Protein AF-A0A1E5UUU6-F1 (afdb_monomer)

Radius of gyration: 14.63 Å; Cα contacts (8 Å, |Δi|>4): 184; chains: 1; bounding box: 38×20×48 Å

Structure (mmCIF, N/CA/C/O backbone):
data_AF-A0A1E5UUU6-F1
#
_entry.id   AF-A0A1E5UUU6-F1
#
loop_
_atom_site.group_PDB
_atom_site.id
_atom_site.type_symbol
_atom_site.label_atom_id
_atom_site.label_alt_id
_atom_site.label_comp_id
_atom_site.label_asym_id
_atom_site.label_entity_id
_atom_site.label_seq_id
_atom_site.pdbx_PDB_ins_code
_atom_site.Cartn_x
_atom_site.Cartn_y
_atom_site.Cartn_z
_atom_site.occupancy
_atom_site.B_iso_or_equiv
_atom_site.auth_seq_id
_atom_site.auth_comp_id
_atom_site.auth_asym_id
_atom_site.auth_atom_id
_atom_site.pdbx_PDB_model_num
ATOM 1 N N . MET A 1 1 ? 3.608 9.737 10.965 1.00 66.00 1 MET A N 1
ATOM 2 C CA . MET A 1 1 ? 4.826 9.502 11.769 1.00 66.00 1 MET A CA 1
ATOM 3 C C . MET A 1 1 ? 5.904 8.878 10.889 1.00 66.00 1 MET A C 1
ATOM 5 O O . MET A 1 1 ? 5.593 7.893 10.228 1.00 66.00 1 MET A O 1
ATOM 9 N N . PRO A 1 2 ? 7.131 9.424 10.835 1.00 71.31 2 PRO A N 1
ATOM 10 C CA . PRO A 1 2 ? 8.241 8.809 10.104 1.00 71.31 2 PRO A CA 1
ATOM 11 C C . PRO A 1 2 ? 8.581 7.413 10.650 1.00 71.31 2 PRO A C 1
ATOM 13 O O . PRO A 1 2 ? 8.550 7.200 11.861 1.00 71.31 2 PRO A O 1
ATOM 16 N N . LEU A 1 3 ? 8.958 6.469 9.778 1.00 78.06 3 LEU A N 1
ATOM 17 C CA . LEU A 1 3 ? 9.253 5.076 10.162 1.00 78.06 3 LEU A CA 1
ATOM 18 C C . LEU A 1 3 ? 10.329 4.965 11.260 1.00 78.06 3 LEU A C 1
ATOM 20 O O . LEU A 1 3 ? 10.268 4.080 12.108 1.00 78.06 3 LEU A O 1
ATOM 24 N N . ARG A 1 4 ? 11.310 5.877 11.270 1.00 79.38 4 ARG A N 1
ATOM 25 C CA . ARG A 1 4 ? 12.380 5.898 12.278 1.00 79.38 4 ARG A CA 1
ATOM 26 C C . ARG A 1 4 ? 11.860 6.261 13.671 1.00 79.38 4 ARG A C 1
ATOM 28 O O . ARG A 1 4 ? 12.256 5.628 14.646 1.00 79.38 4 ARG A O 1
ATOM 35 N N . ASP A 1 5 ? 10.978 7.250 13.755 1.00 79.56 5 ASP A N 1
ATOM 36 C CA . ASP A 1 5 ? 10.387 7.683 15.023 1.00 79.56 5 ASP A CA 1
ATOM 37 C C . ASP A 1 5 ? 9.397 6.637 15.534 1.00 79.56 5 ASP A C 1
ATOM 39 O O . ASP A 1 5 ? 9.405 6.302 16.716 1.00 79.56 5 ASP A O 1
ATOM 43 N N . ALA A 1 6 ? 8.643 6.031 14.611 1.00 80.06 6 ALA A N 1
ATOM 44 C CA . ALA A 1 6 ? 7.803 4.877 14.890 1.00 80.06 6 ALA A CA 1
ATOM 45 C C . ALA A 1 6 ? 8.598 3.733 15.527 1.00 80.06 6 ALA A C 1
ATOM 47 O O . ALA A 1 6 ? 8.255 3.274 16.611 1.00 80.06 6 ALA A O 1
ATOM 48 N N . ALA A 1 7 ? 9.695 3.316 14.888 1.00 82.44 7 ALA A N 1
ATOM 49 C CA . ALA A 1 7 ? 10.538 2.238 15.390 1.00 82.44 7 ALA A CA 1
ATOM 50 C C . ALA A 1 7 ? 11.055 2.539 16.805 1.00 82.44 7 ALA A C 1
ATOM 52 O O . ALA A 1 7 ? 10.933 1.699 17.693 1.00 82.44 7 ALA A O 1
ATOM 53 N N . ARG A 1 8 ? 11.556 3.760 17.043 1.00 82.56 8 ARG A N 1
ATOM 54 C CA . ARG A 1 8 ? 12.039 4.183 18.368 1.00 82.56 8 ARG A CA 1
ATOM 55 C C . ARG A 1 8 ? 10.958 4.064 19.431 1.00 82.56 8 ARG A C 1
ATOM 57 O O . ARG A 1 8 ? 11.195 3.452 20.464 1.00 82.56 8 ARG A O 1
ATOM 64 N N . ALA A 1 9 ? 9.778 4.606 19.173 1.00 76.81 9 ALA A N 1
ATOM 65 C CA . ALA A 1 9 ? 8.715 4.608 20.162 1.00 76.81 9 ALA A CA 1
ATOM 66 C C . ALA A 1 9 ? 8.071 3.216 20.350 1.00 76.81 9 ALA A C 1
ATOM 68 O O . ALA A 1 9 ? 7.682 2.881 21.468 1.00 76.81 9 ALA A O 1
ATOM 69 N N . THR A 1 10 ? 8.069 2.345 19.328 1.00 82.38 10 THR A N 1
ATOM 70 C CA . THR A 1 10 ? 7.620 0.941 19.471 1.00 82.38 10 THR A CA 1
ATOM 71 C C . THR A 1 10 ? 8.528 0.117 20.385 1.00 82.38 10 THR A C 1
ATOM 73 O O . THR A 1 10 ? 8.039 -0.747 21.107 1.00 82.38 10 THR A O 1
ATOM 76 N N . CYS A 1 11 ? 9.835 0.406 20.410 1.00 83.19 11 CYS A N 1
ATOM 77 C CA . CYS A 1 11 ? 10.775 -0.265 21.311 1.00 83.19 11 CYS A CA 1
ATOM 78 C C . CYS A 1 11 ? 10.578 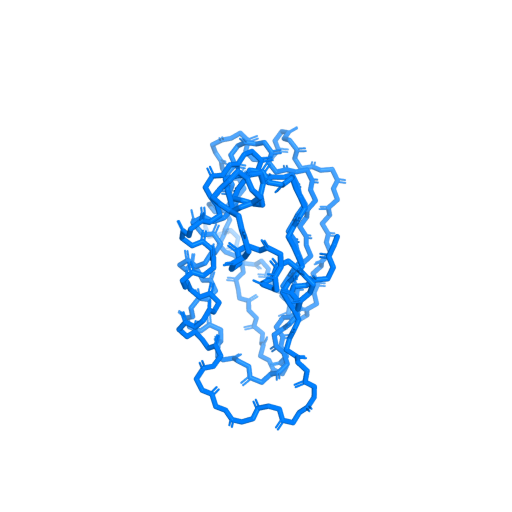0.129 22.781 1.00 83.19 11 CYS A C 1
ATOM 80 O O . CYS A 1 11 ? 11.000 -0.608 23.666 1.00 83.19 11 CYS A O 1
ATOM 82 N N . LEU A 1 12 ? 9.972 1.289 23.047 1.00 85.69 12 LEU A N 1
ATOM 83 C CA . LEU A 1 12 ? 9.836 1.839 24.397 1.00 85.69 12 LEU A CA 1
ATOM 84 C C . LEU A 1 12 ? 8.531 1.422 25.085 1.00 85.69 12 LEU A C 1
ATOM 86 O O . LEU A 1 12 ? 8.438 1.502 26.306 1.00 85.69 12 LEU A O 1
ATOM 90 N N . SER A 1 13 ? 7.511 1.001 24.331 1.00 90.44 13 SER A N 1
ATOM 91 C CA . SER A 1 13 ? 6.205 0.660 24.896 1.00 90.44 13 SER A CA 1
ATOM 92 C C . SER A 1 13 ? 5.419 -0.301 24.015 1.00 90.44 13 SER A C 1
ATOM 94 O O . SER A 1 13 ? 5.209 -0.061 22.825 1.00 90.44 13 SER A O 1
ATOM 96 N N . ARG A 1 14 ? 4.874 -1.352 24.637 1.00 88.62 14 ARG A N 1
ATOM 97 C CA . ARG A 1 14 ? 3.956 -2.282 23.970 1.00 88.62 14 ARG A CA 1
ATOM 98 C C . ARG A 1 14 ? 2.684 -1.582 23.491 1.00 88.62 14 ARG A C 1
ATOM 100 O O . ARG A 1 14 ? 2.230 -1.861 22.390 1.00 88.62 14 ARG A O 1
ATOM 107 N N . ALA A 1 15 ? 2.141 -0.644 24.269 1.00 89.75 15 ALA A N 1
ATOM 108 C CA . ALA A 1 15 ? 0.958 0.118 23.865 1.00 89.75 15 ALA A CA 1
ATOM 109 C C . ALA A 1 15 ? 1.236 0.961 22.611 1.00 89.75 15 ALA A C 1
ATOM 111 O O . ALA A 1 15 ? 0.402 1.043 21.710 1.00 89.75 15 ALA A O 1
ATOM 112 N N . PHE A 1 16 ? 2.439 1.532 22.519 1.00 86.81 16 PHE A N 1
ATOM 113 C CA . PHE A 1 16 ? 2.856 2.260 21.329 1.00 86.81 16 PHE A CA 1
ATOM 114 C C . PHE A 1 16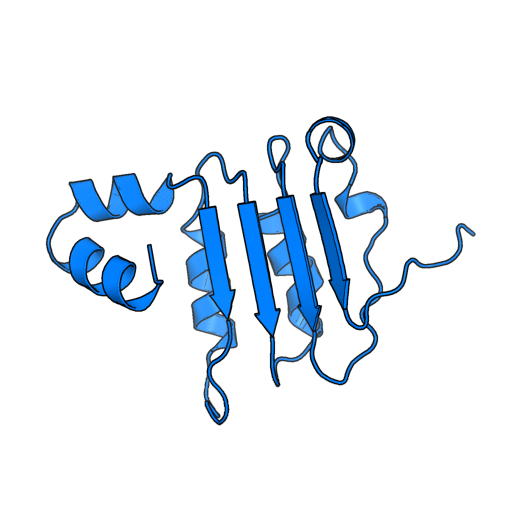 ? 3.044 1.330 20.125 1.00 86.81 16 PHE A C 1
ATOM 116 O O . PHE A 1 16 ? 2.635 1.679 19.021 1.00 86.81 16 PHE A O 1
ATOM 123 N N . LEU A 1 17 ? 3.621 0.138 20.322 1.00 87.25 17 LEU A N 1
ATOM 124 C CA . LEU A 1 17 ? 3.729 -0.868 19.264 1.00 87.25 17 LEU A CA 1
ATOM 125 C C . LEU A 1 17 ? 2.353 -1.248 18.701 1.00 87.25 17 LEU A C 1
ATOM 127 O O . LEU A 1 17 ? 2.179 -1.236 17.486 1.00 87.25 17 LEU A O 1
ATOM 131 N N . GLU A 1 18 ? 1.378 -1.539 19.563 1.00 88.56 18 GLU A N 1
ATOM 132 C CA . GLU A 1 18 ? 0.014 -1.881 19.137 1.00 88.56 18 GLU A CA 1
ATOM 133 C C . GLU A 1 18 ? -0.675 -0.708 18.422 1.00 88.56 18 GLU A C 1
ATOM 135 O O . GLU A 1 18 ? -1.253 -0.883 17.351 1.00 88.56 18 GLU A O 1
ATOM 140 N N . SER A 1 19 ? -0.535 0.516 18.944 1.00 87.62 19 SER A N 1
ATOM 141 C CA . SER A 1 19 ? -1.039 1.720 18.273 1.00 87.62 19 SER A CA 1
ATOM 142 C C . SER A 1 19 ? -0.404 1.916 16.893 1.00 87.62 19 SER A C 1
ATOM 144 O O . SER A 1 19 ? -1.103 2.225 15.928 1.00 87.62 19 SER A O 1
ATOM 146 N N . TRP A 1 20 ? 0.905 1.680 16.768 1.00 87.81 20 TRP A N 1
ATOM 147 C CA . TRP A 1 20 ? 1.601 1.781 15.492 1.00 87.81 20 TRP A CA 1
ATOM 148 C C . TRP A 1 20 ? 1.147 0.714 14.494 1.00 87.81 20 TRP A C 1
ATOM 150 O O . TRP A 1 20 ? 0.961 1.036 13.327 1.00 87.81 20 TRP A O 1
ATOM 160 N N . ARG A 1 21 ? 0.925 -0.534 14.925 1.00 88.31 21 ARG A N 1
ATOM 161 C CA . ARG A 1 21 ? 0.418 -1.618 14.060 1.00 88.31 21 ARG A CA 1
ATOM 162 C C . ARG A 1 21 ? -0.962 -1.328 13.467 1.00 88.31 21 ARG A C 1
ATOM 164 O O . ARG A 1 21 ? -1.265 -1.817 12.381 1.00 88.31 21 ARG A O 1
ATOM 171 N N . CYS A 1 22 ? -1.763 -0.527 14.167 1.00 87.44 22 CYS A N 1
ATOM 172 C CA . CYS A 1 22 ? -3.096 -0.098 13.746 1.00 87.44 22 CYS A CA 1
ATOM 173 C C . CYS A 1 22 ? -3.136 1.313 13.151 1.00 87.44 22 CYS A C 1
ATOM 175 O O . CYS A 1 22 ? -4.219 1.848 12.902 1.00 87.44 22 CYS A O 1
ATOM 177 N N . HIS A 1 23 ? -1.979 1.939 12.941 1.00 89.50 23 HIS A N 1
ATOM 178 C CA . HIS A 1 23 ? -1.928 3.295 12.426 1.00 89.50 23 HIS A CA 1
ATOM 179 C C . HIS A 1 23 ? -2.420 3.321 10.967 1.00 89.50 23 HIS A C 1
ATOM 181 O O . HIS A 1 23 ? -1.924 2.559 10.146 1.00 89.50 23 HIS A O 1
ATOM 187 N N . PRO A 1 24 ? -3.353 4.212 10.589 1.00 91.69 24 PRO A N 1
ATOM 188 C CA . PRO A 1 24 ? -3.998 4.161 9.274 1.00 91.69 24 PRO A CA 1
ATOM 189 C C . PRO A 1 24 ? -3.076 4.546 8.113 1.00 91.69 24 PRO A C 1
ATOM 191 O O . PRO A 1 24 ? -3.434 4.325 6.960 1.00 91.69 24 PRO A O 1
ATOM 194 N N . ASN A 1 25 ? -1.912 5.134 8.395 1.00 92.31 25 ASN A N 1
ATOM 195 C CA . ASN A 1 25 ? -0.993 5.632 7.374 1.00 92.31 25 ASN A CA 1
ATOM 196 C C . ASN A 1 25 ? 0.375 4.968 7.512 1.00 92.31 25 ASN A C 1
ATOM 198 O O . ASN A 1 25 ? 1.006 5.086 8.570 1.00 92.31 25 ASN A O 1
ATOM 202 N N . LEU A 1 26 ? 0.858 4.375 6.421 1.00 91.81 26 LEU A N 1
ATOM 203 C CA . LEU A 1 26 ? 2.168 3.748 6.321 1.00 91.81 26 LEU A CA 1
ATOM 204 C C . LEU A 1 26 ? 2.935 4.284 5.108 1.00 91.81 26 LEU A C 1
ATOM 206 O O . LEU A 1 26 ? 2.502 4.158 3.963 1.00 91.81 26 LEU A O 1
ATOM 210 N N . THR A 1 27 ? 4.118 4.842 5.361 1.00 90.62 27 THR A N 1
ATOM 211 C CA . THR A 1 27 ? 5.029 5.333 4.319 1.00 90.62 27 THR A CA 1
ATOM 212 C C . THR A 1 27 ? 6.354 4.593 4.416 1.00 90.62 27 THR A C 1
ATOM 214 O O . THR A 1 27 ? 7.094 4.760 5.387 1.00 90.62 27 THR A O 1
ATOM 217 N N . LEU A 1 28 ? 6.671 3.800 3.394 1.00 87.81 28 LEU A N 1
ATOM 218 C CA . LEU A 1 28 ? 7.931 3.078 3.257 1.00 87.81 28 LEU A CA 1
ATOM 219 C C . LEU A 1 28 ? 8.666 3.622 2.037 1.00 87.81 28 LEU A C 1
ATOM 221 O O . LEU A 1 28 ? 8.278 3.389 0.894 1.00 87.81 28 LEU A O 1
ATOM 225 N N . ARG A 1 29 ? 9.730 4.380 2.290 1.00 80.69 29 ARG A N 1
ATOM 226 C CA . ARG A 1 29 ? 10.611 4.908 1.251 1.00 80.69 29 ARG A CA 1
ATOM 227 C C . ARG A 1 29 ? 12.017 4.394 1.495 1.00 80.69 29 ARG A C 1
ATOM 229 O O . ARG A 1 29 ? 12.516 4.488 2.618 1.00 80.69 29 ARG A O 1
ATOM 236 N N . GLN A 1 30 ? 12.644 3.869 0.455 1.00 73.56 30 GLN A N 1
ATOM 237 C CA . GLN A 1 30 ? 14.061 3.554 0.494 1.00 73.56 30 GLN A CA 1
ATOM 238 C C . GLN A 1 30 ? 14.869 4.859 0.500 1.00 73.56 30 GLN A C 1
ATOM 240 O O . GLN A 1 30 ? 14.672 5.697 -0.377 1.00 73.56 30 GLN A O 1
ATOM 245 N N . PRO A 1 31 ? 15.757 5.074 1.484 1.00 63.31 31 PRO A N 1
ATOM 246 C CA . PRO A 1 31 ? 16.703 6.174 1.417 1.00 63.31 31 PRO A CA 1
ATOM 247 C C . PRO A 1 31 ? 17.762 5.889 0.341 1.00 63.31 31 PRO A C 1
ATOM 249 O O . PRO A 1 31 ? 18.243 4.759 0.212 1.00 63.31 31 PRO A O 1
ATOM 252 N N . ASN A 1 32 ? 18.131 6.925 -0.414 1.00 56.88 32 ASN A N 1
ATOM 253 C CA . ASN A 1 32 ? 19.146 6.855 -1.466 1.00 56.88 32 ASN A CA 1
ATOM 254 C C . ASN A 1 32 ? 20.442 6.210 -0.941 1.00 56.88 32 ASN A C 1
ATOM 256 O O . ASN A 1 32 ? 20.974 6.632 0.084 1.00 56.88 32 ASN A O 1
ATOM 260 N N . GLY A 1 33 ? 20.958 5.202 -1.651 1.00 54.53 33 GLY A N 1
ATOM 261 C CA . GLY A 1 33 ? 22.242 4.563 -1.333 1.00 54.53 33 GLY A CA 1
ATOM 262 C C . GLY A 1 33 ? 22.196 3.448 -0.281 1.00 54.53 33 GLY A C 1
ATOM 263 O O . GLY A 1 33 ? 23.241 2.891 0.047 1.00 54.53 33 GLY A O 1
ATOM 264 N N . ALA A 1 34 ? 21.018 3.071 0.229 1.00 57.53 34 ALA A N 1
ATOM 265 C CA . ALA A 1 34 ? 20.890 1.906 1.102 1.00 57.53 34 ALA A CA 1
ATOM 266 C C . ALA A 1 34 ? 21.013 0.600 0.295 1.00 57.53 34 ALA A C 1
ATOM 268 O O . ALA A 1 34 ? 20.026 0.093 -0.240 1.00 57.53 34 ALA A O 1
ATOM 269 N N . VAL A 1 35 ? 22.235 0.067 0.219 1.00 52.38 35 VAL A N 1
ATOM 270 C CA . VAL A 1 35 ? 22.547 -1.269 -0.306 1.00 52.38 35 VAL A CA 1
ATOM 271 C C . VAL A 1 35 ? 22.551 -2.246 0.870 1.00 52.38 35 VAL A C 1
ATOM 273 O O . VAL A 1 35 ? 23.452 -2.236 1.703 1.00 52.38 35 VAL A O 1
ATOM 276 N N . GLY A 1 36 ? 21.498 -3.047 0.984 1.00 59.50 36 GLY A N 1
ATOM 277 C CA . GLY A 1 36 ? 21.321 -4.036 2.044 1.00 59.50 36 GLY A CA 1
ATOM 278 C C . GLY A 1 36 ? 19.897 -4.582 2.053 1.00 59.50 36 GLY A C 1
ATOM 279 O O . GLY A 1 36 ? 19.041 -4.080 1.325 1.00 59.50 36 GLY A O 1
ATOM 280 N N . ASP A 1 37 ? 19.649 -5.603 2.874 1.00 65.62 37 ASP A N 1
ATOM 281 C CA . ASP A 1 37 ? 18.386 -6.346 2.967 1.00 65.62 37 ASP A CA 1
ATOM 282 C C . ASP A 1 37 ? 17.226 -5.507 3.556 1.00 65.62 37 ASP A C 1
ATOM 284 O O . ASP A 1 37 ? 16.776 -5.653 4.695 1.00 65.62 37 ASP A O 1
ATOM 288 N N . LEU A 1 38 ? 16.796 -4.511 2.783 1.00 76.94 38 LEU A N 1
ATOM 289 C CA . LEU A 1 38 ? 15.628 -3.683 3.056 1.00 76.94 38 LEU A CA 1
ATOM 290 C C . LEU A 1 38 ? 14.337 -4.419 2.676 1.00 76.94 38 LEU A C 1
ATOM 292 O O . LEU A 1 38 ? 13.283 -4.122 3.233 1.00 76.94 38 LEU A O 1
ATOM 296 N N . THR A 1 39 ? 14.433 -5.397 1.776 1.00 80.19 39 THR A N 1
ATOM 297 C CA . THR A 1 39 ? 13.323 -6.250 1.353 1.00 80.19 39 THR A CA 1
ATOM 298 C C . THR A 1 39 ? 12.704 -6.978 2.539 1.00 80.19 39 THR A C 1
ATOM 300 O O . THR A 1 39 ? 11.512 -6.803 2.786 1.00 80.19 39 THR A O 1
ATOM 303 N N . ASP A 1 40 ? 13.496 -7.721 3.317 1.00 82.75 40 ASP A N 1
ATOM 304 C CA . ASP A 1 40 ? 12.963 -8.511 4.432 1.00 82.75 40 ASP A CA 1
ATOM 305 C C . ASP A 1 40 ? 12.396 -7.613 5.537 1.00 82.75 40 ASP A C 1
ATOM 307 O O . ASP A 1 40 ? 11.408 -7.939 6.198 1.00 82.75 40 ASP A O 1
ATOM 311 N N . LYS A 1 41 ? 12.964 -6.412 5.703 1.00 85.00 41 LYS A N 1
ATOM 312 C CA . LYS A 1 41 ? 12.431 -5.399 6.624 1.00 85.00 41 LYS A CA 1
ATOM 313 C C . LYS A 1 41 ? 11.074 -4.874 6.169 1.00 85.00 41 LYS A C 1
ATOM 315 O O . LYS A 1 41 ? 10.179 -4.762 7.005 1.00 85.00 41 LYS A O 1
ATOM 320 N N . ILE A 1 42 ? 10.918 -4.546 4.885 1.00 86.06 42 ILE A N 1
ATOM 321 C CA . ILE A 1 42 ? 9.639 -4.093 4.322 1.00 86.06 42 ILE A CA 1
ATOM 322 C C . ILE A 1 42 ? 8.599 -5.204 4.439 1.00 86.06 42 ILE A C 1
ATOM 324 O O . ILE A 1 42 ? 7.506 -4.944 4.937 1.00 86.06 42 ILE A O 1
ATOM 328 N N . ASP A 1 43 ? 8.950 -6.436 4.066 1.00 87.81 43 ASP A N 1
ATOM 329 C CA . ASP A 1 43 ? 8.057 -7.590 4.178 1.00 87.81 43 ASP A CA 1
ATOM 330 C C . ASP A 1 43 ? 7.583 -7.781 5.626 1.00 87.81 43 ASP A C 1
ATOM 332 O O . ASP A 1 43 ? 6.381 -7.837 5.896 1.00 87.81 43 ASP A O 1
ATOM 336 N N . ARG A 1 44 ? 8.513 -7.751 6.589 1.00 88.38 44 ARG A N 1
ATOM 337 C CA . ARG A 1 44 ? 8.178 -7.856 8.011 1.00 88.38 44 ARG A CA 1
ATOM 338 C C . ARG A 1 44 ? 7.300 -6.703 8.490 1.00 88.38 44 ARG A C 1
ATOM 340 O O . ARG A 1 44 ? 6.404 -6.942 9.297 1.00 88.38 44 ARG A O 1
ATOM 347 N N . ILE A 1 45 ? 7.544 -5.471 8.041 1.00 89.69 45 ILE A N 1
ATOM 348 C CA . ILE A 1 45 ? 6.711 -4.316 8.403 1.00 89.69 45 ILE A CA 1
ATOM 349 C C . ILE A 1 45 ? 5.290 -4.506 7.875 1.00 89.69 45 ILE A C 1
ATOM 351 O O . ILE A 1 45 ? 4.358 -4.425 8.666 1.00 89.69 45 ILE A O 1
ATOM 355 N N . LEU A 1 46 ? 5.122 -4.814 6.587 1.00 90.44 46 LEU A N 1
ATOM 356 C CA . LEU A 1 46 ? 3.801 -4.972 5.973 1.00 90.44 46 LEU A CA 1
ATOM 357 C C . LEU A 1 46 ? 3.002 -6.106 6.621 1.00 90.44 46 LEU A C 1
ATOM 359 O O . LEU A 1 46 ? 1.822 -5.933 6.895 1.00 90.44 46 LEU A O 1
ATOM 363 N N . ARG A 1 47 ? 3.647 -7.232 6.954 1.00 89.44 47 ARG A N 1
ATOM 364 C CA . ARG A 1 47 ? 2.986 -8.343 7.662 1.00 89.44 47 ARG A CA 1
ATOM 365 C C . ARG A 1 47 ? 2.582 -8.006 9.095 1.00 89.44 47 ARG A C 1
ATOM 367 O O . ARG A 1 47 ? 1.603 -8.546 9.593 1.00 89.44 47 ARG A O 1
ATOM 374 N N . ASN A 1 48 ? 3.352 -7.159 9.778 1.00 87.81 48 ASN A N 1
ATOM 375 C CA . ASN A 1 48 ? 3.054 -6.754 11.155 1.00 87.81 48 ASN A CA 1
ATOM 376 C C . ASN A 1 48 ? 2.075 -5.583 11.238 1.00 87.81 48 ASN A C 1
ATOM 378 O O . ASN A 1 48 ? 1.551 -5.312 12.315 1.00 87.81 48 ASN A O 1
ATOM 382 N N . HIS A 1 49 ? 1.868 -4.871 10.136 1.00 87.62 49 HIS A N 1
ATOM 383 C CA . HIS A 1 49 ? 0.984 -3.726 10.054 1.00 87.62 49 HIS A CA 1
ATOM 384 C C . HIS A 1 49 ? -0.383 -4.201 9.554 1.00 87.62 49 HIS A C 1
ATOM 386 O O . HIS A 1 49 ? -0.733 -4.046 8.389 1.00 87.62 49 HIS A O 1
ATOM 392 N N . SER A 1 50 ? -1.104 -4.889 10.442 1.00 68.50 50 SER A N 1
ATOM 393 C CA . SER A 1 50 ? -2.341 -5.615 10.130 1.00 68.50 50 SER A CA 1
ATOM 394 C C . SER A 1 50 ? -3.624 -4.826 10.406 1.00 68.50 50 SER A C 1
ATOM 396 O O . SER A 1 50 ? -4.712 -5.367 10.220 1.00 68.50 50 SER A O 1
ATOM 398 N N . GLY A 1 51 ? -3.535 -3.590 10.906 1.00 68.00 51 GLY A N 1
ATOM 399 C CA . GLY A 1 51 ? -4.720 -2.777 11.180 1.00 68.00 51 GLY A CA 1
ATOM 400 C C . GLY A 1 51 ? -5.268 -2.075 9.942 1.00 68.00 51 GLY A C 1
ATOM 401 O O . GLY A 1 51 ? -4.682 -2.170 8.870 1.00 68.00 51 GLY A O 1
ATOM 402 N N . CYS A 1 52 ? -6.398 -1.381 10.123 1.00 79.81 52 CYS A N 1
ATOM 403 C CA . CYS A 1 52 ? -7.197 -0.648 9.131 1.00 79.81 52 CYS A CA 1
ATOM 404 C C . CYS A 1 52 ? -6.393 0.394 8.327 1.00 79.81 52 CYS A C 1
ATOM 406 O O . CYS A 1 52 ? -6.599 1.602 8.469 1.00 79.81 52 CYS A O 1
ATOM 408 N N . LEU A 1 53 ? -5.458 -0.075 7.505 1.00 90.62 53 LEU A N 1
ATOM 409 C CA . LEU A 1 53 ? -4.563 0.728 6.702 1.00 90.62 53 LEU A CA 1
ATOM 410 C C . LEU A 1 53 ? -5.388 1.441 5.637 1.00 90.62 53 LEU A C 1
ATOM 412 O O . LEU A 1 53 ? -6.033 0.816 4.797 1.00 90.62 53 LEU A O 1
ATOM 416 N N . LYS A 1 54 ? -5.351 2.766 5.685 1.00 94.12 54 LYS A N 1
ATOM 417 C CA . LYS A 1 54 ? -6.054 3.652 4.762 1.00 94.12 54 LYS A CA 1
ATOM 418 C C . L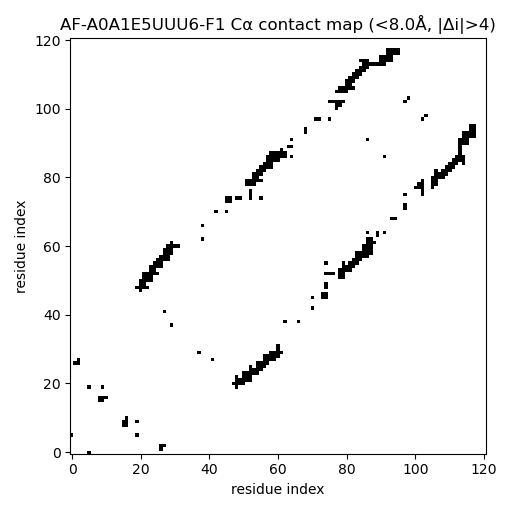YS A 1 54 ? -5.112 4.240 3.729 1.00 94.12 54 LYS A C 1
ATOM 420 O O . LYS A 1 54 ? -5.503 4.390 2.580 1.00 94.12 54 LYS A O 1
ATOM 425 N N . VAL A 1 55 ? -3.880 4.553 4.118 1.00 94.44 55 VAL A N 1
ATOM 426 C CA . VAL A 1 55 ? -2.898 5.213 3.256 1.00 94.44 55 VAL A CA 1
ATOM 427 C C . VAL A 1 55 ? -1.629 4.381 3.205 1.00 94.44 55 VAL A C 1
ATOM 429 O O . VAL A 1 55 ? -0.957 4.207 4.222 1.00 94.44 55 VAL A O 1
ATOM 432 N N . LEU A 1 56 ? -1.274 3.909 2.012 1.00 93.56 56 LEU A N 1
ATOM 433 C CA . LEU A 1 56 ? -0.022 3.205 1.756 1.00 93.56 56 LEU A CA 1
ATOM 434 C C . LEU A 1 56 ? 0.817 3.956 0.727 1.00 93.56 56 LEU A C 1
ATOM 436 O O . LEU A 1 56 ? 0.392 4.180 -0.406 1.00 93.56 56 LEU A O 1
ATOM 440 N N . GLU A 1 57 ? 2.057 4.264 1.091 1.00 92.81 57 GLU A N 1
ATOM 441 C CA . GLU A 1 57 ? 3.063 4.747 0.153 1.00 92.81 57 GLU A CA 1
ATOM 442 C C . GLU A 1 57 ? 4.289 3.832 0.133 1.00 92.81 57 GLU A C 1
ATOM 444 O O . GLU A 1 57 ? 4.961 3.660 1.151 1.00 92.81 57 GLU A O 1
ATOM 449 N N . LEU A 1 58 ? 4.614 3.316 -1.055 1.00 89.44 58 LEU A N 1
ATOM 450 C CA . LEU A 1 58 ? 5.819 2.541 -1.338 1.00 89.44 58 LEU A CA 1
ATOM 451 C C . LEU A 1 58 ? 6.696 3.284 -2.359 1.00 89.44 58 LEU A C 1
ATOM 453 O O . LEU A 1 58 ? 6.366 3.363 -3.545 1.00 89.44 58 LEU A O 1
ATOM 457 N N . GLY A 1 59 ? 7.823 3.827 -1.894 1.00 86.31 59 GLY A N 1
ATOM 458 C CA . GLY A 1 59 ? 8.901 4.368 -2.727 1.00 86.31 59 GLY A CA 1
ATOM 459 C C . GLY A 1 59 ? 10.096 3.419 -2.717 1.00 86.31 59 GLY A C 1
ATOM 460 O O . GLY A 1 59 ? 10.796 3.326 -1.710 1.00 86.31 59 GLY A O 1
ATOM 461 N N . LEU A 1 60 ? 10.306 2.690 -3.809 1.00 76.88 60 LEU A N 1
ATOM 462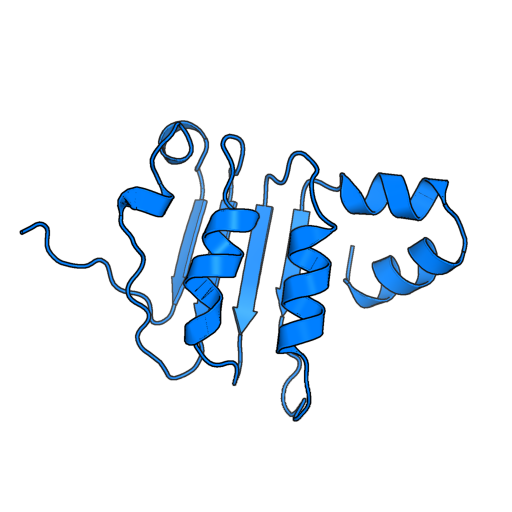 C CA . LEU A 1 60 ? 11.176 1.511 -3.851 1.00 76.88 60 LEU A CA 1
ATOM 463 C C . LEU A 1 60 ? 12.394 1.739 -4.755 1.00 76.88 60 LEU A C 1
ATOM 465 O O . LEU A 1 60 ? 12.582 1.051 -5.763 1.00 76.88 60 LEU A O 1
ATOM 469 N N . ASP A 1 61 ? 13.214 2.723 -4.388 1.00 74.75 61 ASP A N 1
ATOM 470 C CA . ASP A 1 61 ? 14.410 3.130 -5.131 1.00 74.75 61 ASP A CA 1
ATOM 471 C C . ASP A 1 61 ? 15.547 2.099 -5.072 1.00 74.75 61 ASP A C 1
ATOM 473 O O . ASP A 1 61 ? 16.475 2.214 -4.278 1.00 74.75 61 ASP A O 1
ATOM 477 N N . GLY A 1 62 ? 15.503 1.105 -5.967 1.00 65.81 62 GLY A N 1
ATOM 478 C CA . GLY A 1 62 ? 16.526 0.058 -6.086 1.00 65.81 62 GLY A CA 1
ATOM 479 C C . GLY A 1 62 ? 16.099 -1.319 -5.567 1.00 65.81 62 GLY A C 1
ATOM 480 O O . GLY A 1 62 ? 16.935 -2.216 -5.476 1.00 65.81 62 GLY A O 1
ATOM 481 N N . ILE A 1 63 ? 14.812 -1.516 -5.262 1.00 69.56 63 ILE A N 1
ATOM 482 C CA . ILE A 1 63 ? 14.250 -2.818 -4.874 1.00 69.56 63 ILE A CA 1
ATOM 483 C C . ILE A 1 63 ? 13.631 -3.523 -6.086 1.00 69.56 63 ILE A C 1
ATOM 485 O O . ILE A 1 63 ? 12.947 -2.921 -6.913 1.00 69.56 63 ILE A O 1
ATOM 489 N N . SER A 1 64 ? 13.857 -4.835 -6.177 1.00 69.94 64 SER A N 1
ATOM 490 C CA . SER A 1 64 ? 13.253 -5.680 -7.209 1.00 69.94 64 SER A CA 1
ATOM 491 C C . SER A 1 64 ? 11.727 -5.714 -7.084 1.00 69.94 64 SER A C 1
ATOM 493 O O . SER A 1 64 ? 11.188 -5.967 -6.007 1.00 69.94 64 SER A O 1
ATOM 495 N N . CYS A 1 65 ? 11.028 -5.573 -8.214 1.00 73.62 65 CYS A N 1
ATOM 496 C CA . CYS A 1 65 ? 9.568 -5.688 -8.283 1.00 73.62 65 CYS A CA 1
ATOM 497 C C . CYS A 1 65 ? 9.037 -7.085 -7.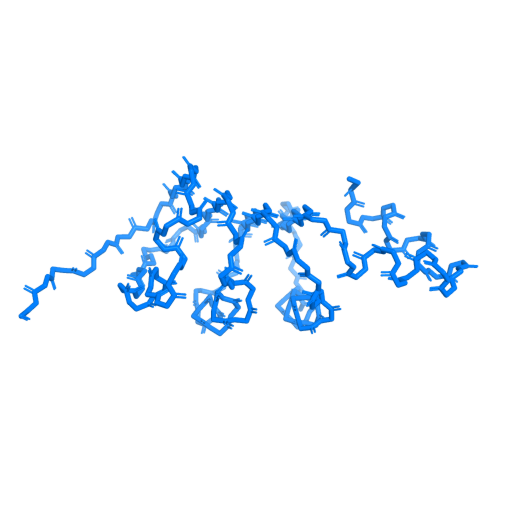910 1.00 73.62 65 CYS A C 1
ATOM 499 O O . CYS A 1 65 ? 7.836 -7.238 -7.722 1.00 73.62 65 CYS A O 1
ATOM 501 N N . ARG A 1 66 ? 9.901 -8.101 -7.763 1.00 79.31 66 ARG A N 1
ATOM 502 C CA . ARG A 1 66 ? 9.497 -9.492 -7.491 1.00 79.31 66 ARG A CA 1
ATOM 503 C C . ARG A 1 66 ? 8.690 -9.685 -6.200 1.00 79.31 66 ARG A C 1
ATOM 505 O O . ARG A 1 66 ? 7.971 -10.668 -6.086 1.00 79.31 66 ARG A O 1
ATOM 512 N N . TYR A 1 67 ? 8.799 -8.765 -5.240 1.00 82.00 67 TYR A N 1
ATOM 513 C CA . TYR A 1 67 ? 8.061 -8.830 -3.971 1.00 82.00 67 TYR A CA 1
ATOM 514 C C . TYR A 1 67 ? 6.810 -7.953 -3.942 1.00 82.00 67 TYR A C 1
ATOM 516 O O . TYR A 1 67 ? 5.996 -8.096 -3.029 1.00 82.00 67 TYR A O 1
ATOM 524 N N . LEU A 1 68 ? 6.636 -7.070 -4.933 1.00 86.69 68 LEU A N 1
ATOM 525 C CA . LEU A 1 68 ? 5.529 -6.115 -4.957 1.00 86.69 68 LEU A CA 1
ATOM 526 C C . LEU A 1 68 ? 4.178 -6.816 -4.929 1.00 86.69 68 LEU A C 1
ATOM 528 O O . LEU A 1 68 ? 3.325 -6.420 -4.148 1.00 86.69 68 LEU A O 1
ATOM 532 N N . ASP A 1 69 ? 4.002 -7.893 -5.690 1.00 88.94 69 ASP A N 1
ATOM 533 C CA . ASP A 1 69 ? 2.739 -8.637 -5.701 1.00 88.94 69 ASP A CA 1
ATOM 534 C C . ASP A 1 69 ? 2.374 -9.157 -4.305 1.00 88.94 69 ASP A C 1
ATOM 536 O O . ASP A 1 69 ? 1.244 -8.994 -3.848 1.00 88.94 69 ASP A O 1
ATOM 540 N N . SER A 1 70 ? 3.342 -9.747 -3.596 1.00 89.00 70 SER A N 1
ATOM 541 C CA . SER A 1 70 ? 3.140 -10.273 -2.240 1.00 89.00 70 SER A CA 1
ATOM 542 C C . SER A 1 70 ? 2.836 -9.157 -1.240 1.00 89.00 70 SER A C 1
ATOM 544 O O . SER A 1 70 ? 1.921 -9.266 -0.421 1.00 89.00 70 SER A O 1
ATOM 546 N N . TRP A 1 71 ? 3.580 -8.057 -1.324 1.00 90.88 71 TRP A N 1
ATOM 547 C CA . TRP A 1 71 ? 3.409 -6.888 -0.466 1.00 90.88 71 TRP A CA 1
ATOM 548 C C . TRP A 1 71 ? 2.053 -6.225 -0.664 1.00 90.88 71 TRP A C 1
ATOM 550 O O . TRP A 1 71 ? 1.349 -5.951 0.305 1.00 90.88 71 TRP A O 1
ATOM 560 N N . LEU A 1 72 ? 1.657 -6.029 -1.917 1.00 90.62 72 LEU A N 1
ATOM 561 C CA . LEU A 1 72 ? 0.385 -5.422 -2.271 1.00 90.62 72 LEU A CA 1
ATOM 562 C C . LEU A 1 72 ? -0.785 -6.316 -1.867 1.00 90.62 72 LEU A C 1
ATOM 564 O O . LEU A 1 72 ? -1.730 -5.818 -1.272 1.00 90.62 72 LEU A O 1
ATOM 568 N N . ARG A 1 73 ? -0.700 -7.635 -2.071 1.00 89.69 73 ARG A N 1
ATOM 569 C CA . ARG A 1 73 ? -1.725 -8.574 -1.581 1.00 89.69 73 ARG A CA 1
ATOM 570 C C . ARG A 1 73 ? -1.885 -8.560 -0.062 1.00 89.69 73 ARG A C 1
ATOM 572 O O . ARG A 1 73 ? -2.974 -8.835 0.424 1.00 89.69 73 ARG A O 1
ATOM 579 N N . THR A 1 74 ? -0.810 -8.280 0.672 1.00 89.44 74 THR A N 1
ATOM 580 C CA . THR A 1 74 ? -0.837 -8.231 2.139 1.00 89.44 74 THR A CA 1
ATOM 581 C C . THR A 1 74 ? -1.415 -6.909 2.645 1.00 89.44 74 THR A C 1
ATOM 583 O O . THR A 1 74 ? -2.213 -6.906 3.574 1.00 89.44 74 THR A O 1
ATOM 586 N N . ALA A 1 75 ? -1.017 -5.786 2.042 1.00 90.31 75 ALA A N 1
ATOM 587 C CA . ALA A 1 75 ? -1.313 -4.455 2.571 1.00 90.31 75 ALA A CA 1
ATOM 588 C C . ALA A 1 75 ? -2.540 -3.779 1.940 1.00 90.31 75 ALA A C 1
ATOM 590 O O . ALA A 1 75 ? -3.191 -2.958 2.584 1.00 90.31 75 ALA A O 1
ATOM 591 N N . VAL A 1 76 ? -2.872 -4.100 0.687 1.00 90.75 76 VAL A N 1
ATO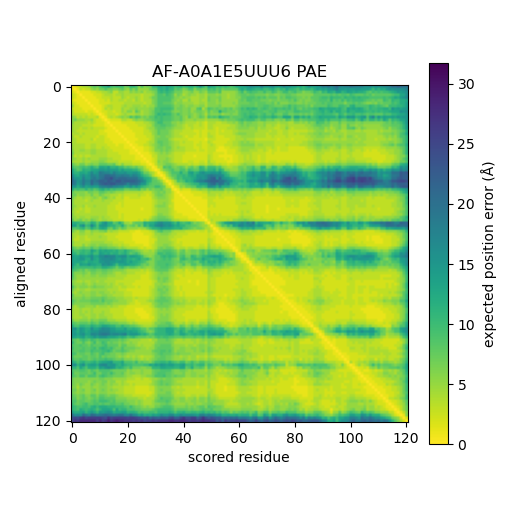M 592 C CA . VAL A 1 76 ? -4.036 -3.539 -0.010 1.00 90.75 76 VAL A CA 1
ATOM 593 C C . VAL A 1 76 ? -5.263 -4.361 0.367 1.00 90.75 76 VAL A C 1
ATOM 595 O O . VAL A 1 76 ? -5.573 -5.384 -0.240 1.00 90.75 76 VAL A O 1
ATOM 598 N N . THR A 1 77 ? -5.952 -3.903 1.405 1.00 90.12 77 THR A N 1
ATOM 599 C CA . THR A 1 77 ? -7.151 -4.540 1.960 1.00 90.12 77 THR A CA 1
ATOM 600 C C . THR A 1 77 ? -8.400 -3.686 1.705 1.00 90.12 77 THR A C 1
ATOM 602 O O . THR A 1 77 ? -8.286 -2.501 1.364 1.00 90.12 77 THR A O 1
ATOM 605 N N . PRO A 1 78 ? -9.616 -4.254 1.841 1.00 87.62 78 PRO A N 1
ATOM 606 C CA . PRO A 1 78 ? -10.847 -3.472 1.771 1.00 87.62 78 PRO A CA 1
ATOM 607 C C . PRO A 1 78 ? -10.849 -2.415 2.884 1.00 87.62 78 PRO A C 1
ATOM 609 O O . PRO A 1 78 ? -10.870 -2.755 4.063 1.00 87.62 78 PRO A O 1
ATOM 612 N N . GLY A 1 79 ? -10.799 -1.136 2.513 1.00 90.06 79 GLY A N 1
ATOM 613 C CA . GLY A 1 79 ? -10.622 -0.030 3.462 1.00 90.06 79 GLY A CA 1
ATOM 614 C C . GLY A 1 79 ? -9.452 0.886 3.124 1.00 90.06 79 GLY A C 1
ATOM 615 O O . GLY A 1 79 ? -9.413 2.008 3.621 1.00 90.06 79 GLY A O 1
ATOM 616 N N . ILE A 1 80 ? -8.556 0.461 2.230 1.00 92.88 80 ILE A N 1
ATOM 617 C CA . ILE A 1 80 ? -7.526 1.353 1.711 1.00 92.88 80 ILE A CA 1
ATOM 618 C C . ILE A 1 80 ? -8.162 2.469 0.876 1.00 92.88 80 ILE A C 1
ATOM 620 O O . ILE A 1 80 ? -8.997 2.225 0.000 1.00 92.88 80 ILE A O 1
ATOM 624 N N . GLU A 1 81 ? -7.777 3.700 1.176 1.00 95.69 81 GLU A N 1
ATOM 625 C CA . GLU A 1 81 ? -8.295 4.924 0.570 1.00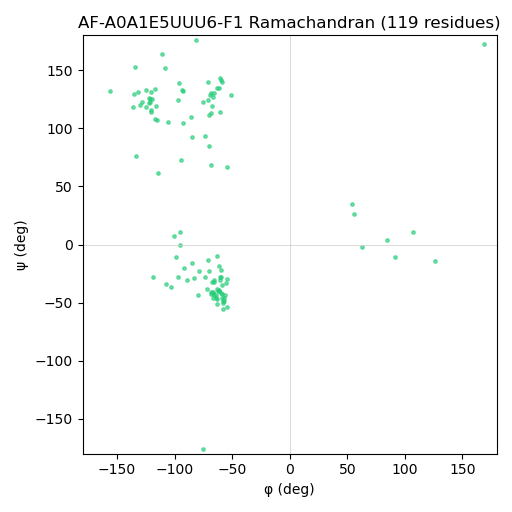 95.69 81 GLU A CA 1
ATOM 626 C C . GLU A 1 81 ? -7.254 5.547 -0.371 1.00 95.69 81 GLU A C 1
ATOM 628 O O . GLU A 1 81 ? -7.611 6.087 -1.417 1.00 95.69 81 GLU A O 1
ATOM 633 N N . GLU A 1 82 ? -5.963 5.423 -0.057 1.00 96.38 82 GLU A N 1
ATOM 634 C CA . GLU A 1 82 ? -4.880 6.018 -0.836 1.00 96.38 82 GLU A CA 1
ATOM 635 C C . GLU A 1 82 ? -3.728 5.038 -1.061 1.00 96.38 82 GLU A C 1
ATOM 637 O O . GLU A 1 82 ? -3.192 4.444 -0.122 1.00 96.38 82 GLU A O 1
ATOM 642 N N . LEU A 1 83 ? -3.306 4.907 -2.319 1.00 94.06 83 LEU A N 1
ATOM 643 C CA . LEU A 1 83 ? -2.191 4.052 -2.711 1.00 94.06 83 LEU A CA 1
ATOM 644 C C . LEU A 1 83 ? -1.201 4.824 -3.585 1.00 94.06 83 LEU A C 1
ATOM 646 O O . LEU A 1 83 ? -1.534 5.289 -4.675 1.00 94.06 83 LEU A O 1
ATOM 650 N N . THR A 1 84 ? 0.046 4.920 -3.128 1.00 93.25 84 THR A N 1
ATOM 651 C CA . THR A 1 84 ? 1.162 5.460 -3.909 1.00 93.25 84 THR A CA 1
ATOM 652 C C . THR A 1 84 ? 2.207 4.379 -4.148 1.00 93.25 84 THR A C 1
ATOM 654 O O . THR A 1 84 ? 2.805 3.879 -3.198 1.00 93.25 84 THR A O 1
ATOM 657 N N . LEU A 1 85 ? 2.472 4.059 -5.416 1.00 90.38 85 LEU A N 1
ATOM 658 C CA . LEU A 1 85 ? 3.480 3.086 -5.837 1.00 90.38 85 LEU A CA 1
ATOM 659 C C . LEU A 1 85 ? 4.489 3.736 -6.771 1.00 90.38 85 LEU A C 1
ATOM 661 O O . LEU A 1 85 ? 4.130 4.261 -7.824 1.00 90.38 85 LEU A O 1
ATOM 665 N N . ARG A 1 86 ? 5.763 3.686 -6.382 1.00 86.88 86 ARG A N 1
ATOM 666 C CA . ARG A 1 86 ? 6.891 4.163 -7.187 1.00 86.88 86 ARG A CA 1
ATOM 667 C C . ARG A 1 86 ? 8.021 3.125 -7.189 1.00 86.88 86 ARG A C 1
ATOM 669 O O . ARG A 1 86 ? 8.994 3.291 -6.453 1.00 86.88 86 ARG A O 1
ATOM 676 N N . PRO A 1 87 ? 7.885 2.031 -7.961 1.00 78.25 87 PRO A N 1
ATOM 677 C CA . PRO A 1 87 ? 9.010 1.177 -8.329 1.00 78.25 87 PRO A CA 1
ATOM 678 C C . PRO A 1 87 ? 10.047 1.971 -9.129 1.00 78.25 87 PRO A C 1
ATOM 680 O O . PRO A 1 87 ? 9.707 2.722 -10.041 1.00 78.25 87 PRO A O 1
ATOM 683 N N . PHE A 1 88 ? 11.325 1.819 -8.799 1.00 73.44 88 PHE A N 1
ATOM 684 C CA . PHE A 1 88 ? 12.402 2.520 -9.494 1.00 73.44 88 PHE A CA 1
ATOM 685 C C . PHE A 1 88 ? 12.981 1.675 -10.620 1.00 73.44 88 PHE A C 1
ATOM 687 O O . PHE A 1 88 ? 13.312 0.511 -10.413 1.00 73.44 88 PHE A O 1
ATOM 694 N N . ARG A 1 89 ? 13.148 2.283 -11.802 1.00 68.44 89 ARG A N 1
ATOM 695 C CA . ARG A 1 89 ? 13.808 1.720 -13.002 1.00 68.44 89 ARG A CA 1
ATOM 696 C C . ARG A 1 89 ? 13.176 0.475 -13.638 1.00 68.44 89 ARG A C 1
ATOM 698 O O . ARG A 1 89 ? 13.651 0.059 -14.689 1.00 68.44 89 ARG A O 1
ATOM 705 N N . TRP A 1 90 ? 12.101 -0.077 -13.082 1.00 70.75 90 TRP A N 1
ATOM 706 C CA . TRP A 1 90 ? 11.436 -1.263 -13.622 1.00 70.75 90 TRP A CA 1
ATOM 707 C C . TRP A 1 90 ? 9.956 -0.997 -13.862 1.00 70.75 90 TRP A C 1
ATOM 709 O O . TRP A 1 90 ? 9.261 -0.480 -12.990 1.00 70.75 90 TRP A O 1
ATOM 719 N N . LYS A 1 91 ? 9.477 -1.385 -15.046 1.00 81.06 91 LYS A N 1
ATOM 720 C CA . LYS A 1 91 ? 8.056 -1.361 -15.384 1.00 81.06 91 LYS A CA 1
ATOM 721 C C . LYS A 1 91 ? 7.342 -2.445 -14.576 1.00 81.06 91 LYS A C 1
ATOM 723 O O . LYS A 1 91 ? 7.579 -3.629 -14.803 1.00 81.06 91 LYS A O 1
ATOM 728 N N . TYR A 1 92 ? 6.495 -2.048 -13.633 1.00 86.19 92 TYR A N 1
ATOM 729 C CA . TYR A 1 92 ? 5.716 -2.979 -12.819 1.00 86.19 92 TYR A CA 1
ATOM 730 C C . TYR A 1 92 ? 4.306 -3.150 -13.387 1.00 86.19 92 TYR A C 1
ATOM 732 O O . TYR A 1 92 ? 3.572 -2.175 -13.549 1.00 86.19 92 TYR A O 1
ATOM 740 N N . ASN A 1 93 ? 3.914 -4.390 -13.674 1.00 88.12 93 ASN A N 1
ATOM 741 C CA . ASN A 1 93 ? 2.558 -4.701 -14.109 1.00 88.12 93 ASN A CA 1
ATOM 742 C C . ASN A 1 93 ? 1.667 -4.891 -12.887 1.00 88.12 93 ASN A C 1
ATOM 744 O O . ASN A 1 93 ? 1.803 -5.880 -12.174 1.00 88.12 93 ASN A O 1
ATOM 748 N N . ILE A 1 94 ? 0.752 -3.954 -12.653 1.00 87.62 94 ILE A N 1
ATOM 749 C CA . ILE A 1 94 ? -0.163 -4.043 -11.519 1.00 87.62 94 ILE A CA 1
ATOM 750 C C . ILE A 1 94 ? -1.233 -5.092 -11.838 1.00 87.62 94 ILE A C 1
ATOM 752 O O . ILE A 1 94 ? -1.960 -4.928 -12.825 1.00 87.62 94 ILE A O 1
ATOM 756 N N . PRO A 1 95 ? -1.391 -6.141 -11.013 1.00 86.44 95 PRO A N 1
ATOM 757 C CA . PRO A 1 95 ? -2.443 -7.121 -11.227 1.00 86.44 95 PRO A CA 1
ATOM 758 C C . PRO A 1 95 ? -3.818 -6.472 -11.023 1.00 86.44 95 PRO A C 1
ATOM 760 O O . PRO A 1 95 ? -4.090 -5.887 -9.977 1.00 86.44 95 PRO A O 1
ATOM 763 N N . CYS A 1 96 ? -4.724 -6.597 -11.999 1.00 83.44 96 CYS A N 1
ATOM 764 C CA . CYS A 1 96 ? -6.075 -6.021 -11.907 1.00 83.44 96 CYS A CA 1
ATOM 765 C C . CYS A 1 96 ? -6.876 -6.563 -10.709 1.00 83.44 96 CYS A C 1
ATOM 767 O O . CYS A 1 96 ? -7.712 -5.851 -10.149 1.00 83.44 96 CYS A O 1
ATOM 769 N N . SER A 1 97 ? -6.584 -7.795 -10.280 1.00 86.56 97 SER A N 1
ATOM 770 C CA . SER A 1 97 ? -7.159 -8.413 -9.082 1.00 86.56 97 SER A CA 1
ATOM 771 C C . SER A 1 97 ? -6.830 -7.658 -7.790 1.00 86.56 97 SER A C 1
ATOM 773 O O . SER A 1 97 ? -7.569 -7.798 -6.819 1.00 86.56 97 SER A O 1
ATOM 775 N N . LEU A 1 98 ? -5.803 -6.800 -7.772 1.00 87.94 98 LEU A N 1
ATOM 776 C CA . LEU A 1 98 ? -5.444 -5.986 -6.610 1.00 87.94 98 LEU A CA 1
ATOM 777 C C . LEU A 1 98 ? -6.583 -5.068 -6.147 1.00 87.94 98 LEU A C 1
ATOM 779 O O . LEU A 1 98 ? -6.756 -4.841 -4.955 1.00 87.94 98 LEU A O 1
ATOM 783 N N . PHE A 1 99 ? -7.380 -4.559 -7.088 1.00 86.69 99 PHE A N 1
ATOM 784 C CA . PHE A 1 99 ? -8.501 -3.662 -6.794 1.00 86.69 99 PHE A CA 1
ATOM 785 C C . PHE A 1 99 ? -9.843 -4.401 -6.683 1.00 86.69 99 PHE A C 1
ATOM 787 O O . PHE A 1 99 ? -10.903 -3.774 -6.663 1.00 86.69 99 PHE A O 1
ATOM 794 N N . SER A 1 100 ? -9.825 -5.734 -6.633 1.00 84.81 100 SER A N 1
ATOM 795 C CA . SER A 1 100 ? -11.028 -6.543 -6.413 1.00 84.81 100 SER A CA 1
ATOM 796 C C . SER A 1 100 ? -11.479 -6.510 -4.939 1.00 84.81 100 SER A C 1
ATOM 798 O O . SER A 1 100 ? -10.944 -5.757 -4.127 1.00 84.81 100 SER A O 1
ATOM 800 N N . ASN A 1 101 ? -12.518 -7.275 -4.588 1.00 81.56 101 ASN A N 1
ATOM 801 C CA . ASN A 1 101 ? -12.982 -7.470 -3.204 1.00 81.56 101 ASN A CA 1
ATOM 802 C C . ASN A 1 101 ? -13.295 -6.188 -2.410 1.00 81.56 101 ASN A C 1
ATOM 804 O O . ASN A 1 101 ? -13.107 -6.127 -1.202 1.00 81.56 101 ASN A O 1
ATOM 808 N N . GLY A 1 102 ? -13.810 -5.151 -3.074 1.00 79.81 102 GL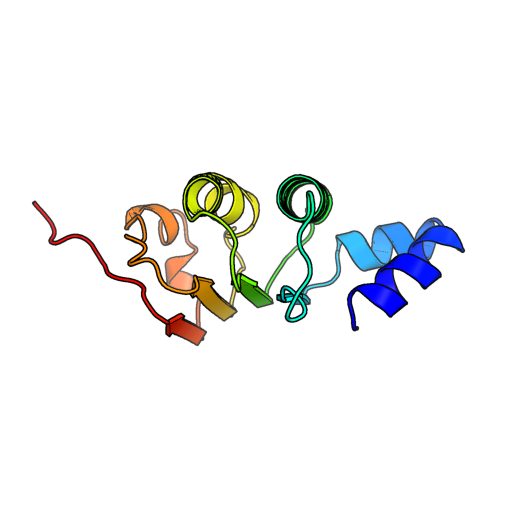Y A N 1
ATOM 809 C CA . GLY A 1 102 ? -14.251 -3.919 -2.410 1.00 79.81 102 GLY A CA 1
ATOM 810 C C . GLY A 1 102 ? -13.183 -2.831 -2.295 1.00 79.81 102 GLY A C 1
ATOM 811 O O . GLY A 1 102 ? -13.552 -1.685 -2.054 1.00 79.81 102 GLY A O 1
ATOM 812 N N . VAL A 1 103 ? -11.913 -3.126 -2.594 1.00 86.88 103 VAL A N 1
ATOM 813 C CA . VAL A 1 103 ? -10.832 -2.122 -2.664 1.00 86.88 103 VAL A CA 1
ATOM 814 C C . VAL A 1 103 ? -11.175 -1.011 -3.662 1.00 86.88 103 VAL A C 1
ATOM 816 O O . VAL A 1 103 ? -11.037 0.170 -3.355 1.00 86.88 103 VAL A O 1
ATOM 819 N N . ARG A 1 104 ? -11.717 -1.365 -4.839 1.00 87.19 104 ARG A N 1
ATOM 820 C CA . ARG A 1 104 ? -12.188 -0.386 -5.839 1.00 87.19 104 ARG A CA 1
ATOM 821 C C . ARG A 1 104 ? -13.206 0.616 -5.278 1.00 87.19 104 ARG A C 1
ATOM 823 O O . ARG A 1 104 ? -13.287 1.723 -5.789 1.00 87.19 104 ARG A O 1
ATOM 830 N N . LYS A 1 105 ? -14.000 0.233 -4.271 1.00 89.62 105 LYS A N 1
ATOM 831 C CA . LYS A 1 105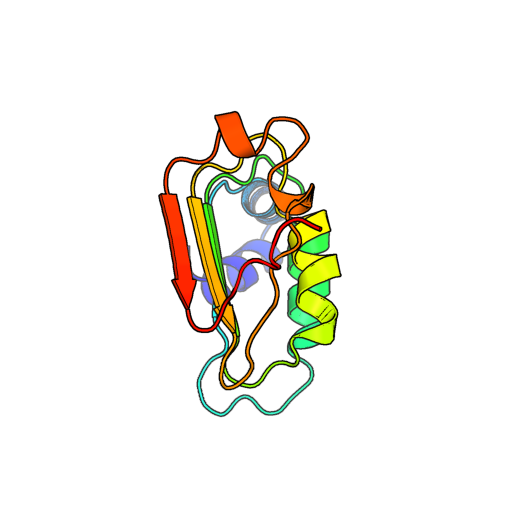 ? -15.017 1.113 -3.673 1.00 89.62 105 LYS A CA 1
ATOM 832 C C . LYS A 1 105 ? -14.431 2.056 -2.622 1.00 89.62 105 LYS A C 1
ATOM 834 O O . LYS A 1 105 ? -14.997 3.122 -2.408 1.00 89.62 105 LYS A O 1
ATOM 839 N N . SER A 1 106 ? -13.352 1.656 -1.945 1.00 92.62 106 SER A N 1
ATOM 840 C CA . SER A 1 106 ? -12.725 2.460 -0.891 1.00 92.62 106 SER A CA 1
ATOM 841 C C . SER A 1 106 ? -11.652 3.404 -1.424 1.00 92.62 106 SER A C 1
ATOM 843 O O . SER A 1 106 ? -11.470 4.477 -0.855 1.00 92.62 106 SER A O 1
ATOM 845 N N . ILE A 1 107 ? -10.967 3.035 -2.511 1.00 93.12 107 ILE A N 1
ATOM 846 C CA . ILE A 1 107 ? -9.855 3.823 -3.036 1.00 93.12 107 ILE A CA 1
ATOM 847 C C . ILE A 1 107 ? -10.335 5.154 -3.633 1.00 93.12 107 ILE A C 1
ATOM 849 O O . ILE A 1 107 ? -11.242 5.206 -4.461 1.00 93.12 107 ILE A O 1
ATOM 853 N N . ARG A 1 108 ? -9.705 6.242 -3.198 1.00 95.25 108 ARG A N 1
ATOM 854 C CA . ARG A 1 108 ? -9.991 7.632 -3.583 1.00 95.25 108 ARG A CA 1
ATOM 855 C C . ARG A 1 108 ? -8.794 8.295 -4.248 1.00 95.25 108 ARG A C 1
ATOM 857 O O . ARG A 1 108 ? -8.973 9.184 -5.073 1.00 95.25 108 ARG A O 1
ATOM 864 N N . TYR A 1 109 ? -7.583 7.849 -3.915 1.00 95.69 109 TYR A N 1
ATOM 865 C CA . TYR A 1 109 ? -6.348 8.369 -4.484 1.00 95.69 109 TYR A CA 1
ATOM 866 C C . TYR A 1 109 ? -5.424 7.241 -4.938 1.00 95.69 109 TYR A C 1
ATOM 868 O O . TYR A 1 109 ? -5.135 6.304 -4.191 1.00 95.69 109 TYR A O 1
ATOM 876 N N . LEU A 1 110 ? -4.925 7.356 -6.168 1.00 93.38 110 LEU A N 1
ATOM 877 C CA . LEU A 1 110 ? -3.979 6.412 -6.744 1.00 93.38 110 LEU A CA 1
ATOM 878 C C . LEU A 1 110 ? -2.865 7.179 -7.459 1.00 93.38 110 LEU A C 1
ATOM 880 O O . LEU A 1 110 ? -3.114 7.893 -8.429 1.00 93.38 110 LEU A O 1
ATOM 884 N N . LYS A 1 111 ? -1.625 7.006 -6.999 1.00 92.69 111 LYS A N 1
ATOM 885 C CA . LYS A 1 111 ? -0.431 7.571 -7.637 1.00 92.69 111 LYS A CA 1
ATOM 886 C C . LYS A 1 111 ? 0.516 6.457 -8.041 1.00 92.69 111 LYS A C 1
ATOM 888 O O . LYS A 1 111 ? 1.070 5.766 -7.191 1.00 92.69 111 LYS A O 1
ATOM 893 N N . LEU A 1 112 ? 0.733 6.313 -9.341 1.00 90.00 112 LEU A N 1
ATOM 894 C CA . LEU A 1 112 ? 1.547 5.249 -9.916 1.00 90.00 112 LEU A CA 1
ATOM 895 C C . LEU A 1 112 ? 2.703 5.849 -10.716 1.00 90.00 112 LEU A C 1
ATOM 897 O O . LEU A 1 112 ? 2.480 6.658 -11.611 1.00 90.00 112 LEU A O 1
ATOM 901 N N . GLY A 1 113 ? 3.934 5.457 -10.401 1.00 87.12 113 GLY A N 1
ATOM 902 C CA . GLY A 1 113 ? 5.127 5.778 -11.184 1.00 87.12 113 GLY A CA 1
ATOM 903 C C . GLY A 1 113 ? 5.755 4.500 -11.720 1.00 87.12 113 GLY A C 1
ATOM 904 O O . GLY A 1 113 ? 5.896 3.548 -10.967 1.00 87.12 113 GLY A O 1
ATOM 905 N N . PHE A 1 114 ? 6.126 4.466 -13.002 1.00 85.56 114 PHE A N 1
ATOM 906 C CA . PHE A 1 114 ? 6.693 3.272 -13.656 1.00 85.56 114 PHE A CA 1
ATOM 907 C C . PHE A 1 114 ? 5.813 2.009 -13.557 1.00 85.56 114 PHE A C 1
ATOM 909 O O . PHE A 1 114 ? 6.310 0.889 -13.653 1.00 85.56 114 PHE A O 1
ATOM 916 N N . CYS A 1 115 ? 4.497 2.172 -13.409 1.00 85.88 115 CYS A N 1
ATOM 917 C CA . CYS A 1 115 ? 3.553 1.060 -13.406 1.00 85.88 115 CYS A CA 1
ATOM 918 C C . CYS A 1 115 ? 2.721 1.024 -14.687 1.00 85.88 115 CYS A C 1
ATOM 920 O O . CYS A 1 115 ? 2.419 2.064 -15.274 1.00 85.88 115 CYS A O 1
ATOM 922 N N . THR A 1 116 ? 2.279 -0.169 -15.068 1.00 85.19 116 THR A N 1
ATOM 923 C CA . THR A 1 116 ? 1.313 -0.377 -16.147 1.00 85.19 116 THR A CA 1
ATOM 924 C C . THR A 1 116 ? 0.230 -1.361 -15.763 1.00 85.19 116 THR A C 1
ATOM 926 O O . THR A 1 116 ? 0.438 -2.254 -14.946 1.00 85.19 116 THR A O 1
ATOM 929 N N . PHE A 1 117 ? -0.929 -1.204 -16.390 1.00 81.38 117 PHE A N 1
ATOM 930 C CA . PHE A 1 117 ? -1.994 -2.191 -16.339 1.00 81.38 117 PHE A CA 1
ATOM 931 C C . PHE A 1 117 ? -1.842 -3.140 -17.531 1.00 81.38 117 PHE A C 1
ATOM 933 O O . PHE A 1 117 ? -1.643 -2.657 -18.651 1.00 81.38 117 PHE A O 1
ATOM 940 N N . PRO A 1 118 ? -1.906 -4.466 -17.326 1.00 76.00 118 PRO A N 1
ATOM 941 C CA . PRO A 1 118 ? -1.996 -5.403 -18.435 1.00 76.00 118 PRO A CA 1
ATOM 942 C C . PRO A 1 118 ? -3.265 -5.113 -19.259 1.00 76.00 118 PRO A C 1
ATOM 944 O O . PRO A 1 118 ? -4.305 -4.796 -18.667 1.00 76.00 118 PRO A O 1
ATOM 947 N N . PRO A 1 119 ? -3.220 -5.217 -20.600 1.00 66.25 119 PRO A N 1
ATOM 948 C CA . PRO A 1 119 ? -4.441 -5.210 -21.398 1.00 66.25 119 PRO A CA 1
ATOM 949 C C . PRO A 1 119 ? -5.340 -6.371 -20.953 1.00 66.25 119 PRO A C 1
ATOM 951 O O . PRO A 1 119 ? -4.846 -7.452 -20.631 1.00 66.25 119 PRO A O 1
ATOM 954 N N . HIS A 1 120 ? -6.650 -6.131 -20.883 1.00 60.81 120 HIS A N 1
ATOM 955 C CA . HIS A 1 120 ? -7.613 -7.195 -20.602 1.00 60.81 120 HIS A CA 1
ATOM 956 C C . HIS A 1 120 ? -7.634 -8.132 -21.817 1.00 60.81 120 HIS A C 1
ATOM 958 O O . HIS A 1 120 ? -7.991 -7.693 -22.909 1.00 60.81 120 HIS A O 1
ATOM 964 N N . SER A 1 121 ? -7.171 -9.369 -21.632 1.00 45.59 121 SER A N 1
ATOM 965 C CA . SER A 1 121 ? -7.312 -10.469 -22.593 1.00 45.59 121 SER A CA 1
ATOM 966 C C . SER A 1 121 ? -8.718 -11.043 -22.552 1.00 45.59 121 SER A C 1
ATOM 968 O O . SER A 1 121 ? -9.174 -11.280 -21.407 1.00 45.59 121 SER A O 1
#

Nearest PDB structures (foldseek):
  8glv-assembly1_EM  TM=4.521E-01  e=1.466E+00  Chlamydomonas reinhardtii
  1bkh-assembly1_C  TM=4.072E-01  e=2.614E+00  Pseudomonas putida
  1muc-assembly1_A  TM=3.978E-01  e=3.379E+00  Pseudomonas putida
  1bkh-assembly1_A  TM=3.835E-01  e=5.649E+00  Pseudomonas putida
  1jqj-assembly1_C  TM=3.003E-01  e=5.649E+00  Escherichia coli

Solvent-accessible surface area (backbone atoms only — not comparable to full-atom values): 6936 Å² total; per-residue (Å²): 132,59,61,71,61,48,52,56,47,33,75,75,30,70,70,46,36,56,52,57,27,44,41,39,65,48,69,49,66,55,61,90,87,72,82,68,82,55,63,63,52,50,54,53,48,47,69,59,42,73,37,75,35,25,33,43,36,42,37,32,69,79,53,74,70,87,52,46,66,62,50,45,68,66,54,56,42,68,57,23,28,32,43,35,43,31,49,41,99,45,82,40,71,51,62,74,72,65,47,43,88,54,19,60,76,39,47,79,44,79,46,75,39,55,58,44,71,71,80,89,127

InterPro domains:
  IPR053772 FBD-associated F-box protein At1g61320/At1g61330-like [PTHR34145] (1-119)
  IPR055357 At1g61320/AtMIF1, LRR domain [PF23622] (45-120)

Organism: NCBI:txid888268

pLDDT: mean 83.01, std 10.26, range [45.59, 96.38]

Mean predicted aligned error: 6.19 Å

Foldseek 3Di:
DDPVVLVVVVVVDVVSLVCQLAPQEDADADDPPPDDPVVVVLVVSLQSSQHLHAYYADHAAPDDCPCVVVSLVSNQDQNHAEYHDHDPPEQAADEPCSCPDNSVVRYNYYHDHSYDHDPDD

Sequence (121 aa):
MPLRDAARATCLSRAFLESWRCHPNLTLRQPNGAVGDLTDKIDRILRNHSGCLKVLELGLDGISCRYLDSWLRTAVTPGIEELTLRPFRWKYNIPCSLFSNGVRKSIRYLKLGFCTFPPHS

Secondary structure (DSSP, 8-state):
--HHHHHHHHHH-HHHHHHHHT-SEEEEEPPTT--S-HHHHHHHHHHH--S---EEEEEETT--GGGHHHHHHHH--TT--EEEEEESSS-EE--GGGGTTTHHHH--EEEESSEEPPP--